Protein AF-A0A1B8YBR6-F1 (afdb_monomer)

Radius of gyration: 15.1 Å; Cα contacts (8 Å, |Δi|>4): 42; chains: 1; bounding box: 38×29×35 Å

Structure (mmCIF, N/CA/C/O backbone):
data_AF-A0A1B8YBR6-F1
#
_entry.id   AF-A0A1B8YBR6-F1
#
loop_
_atom_site.group_PDB
_atom_site.id
_atom_site.type_symbol
_atom_site.label_atom_id
_atom_site.label_alt_id
_atom_site.label_comp_id
_atom_site.label_asym_id
_atom_site.label_entity_id
_atom_site.label_seq_id
_atom_site.pdbx_PDB_ins_code
_atom_site.Cartn_x
_atom_site.Cartn_y
_atom_site.Cartn_z
_atom_site.occupancy
_atom_site.B_iso_or_equiv
_atom_site.auth_seq_id
_atom_site.auth_comp_id
_atom_site.auth_asym_id
_atom_site.auth_atom_id
_atom_site.pdbx_PDB_model_num
ATOM 1 N N . MET A 1 1 ? -15.219 10.587 -22.465 1.00 45.88 1 MET A N 1
ATOM 2 C CA . MET A 1 1 ? -15.641 10.212 -21.102 1.00 45.88 1 MET A CA 1
ATOM 3 C C . MET A 1 1 ? -14.827 11.062 -20.154 1.00 45.88 1 MET A C 1
ATOM 5 O O . MET A 1 1 ? -13.611 10.939 -20.174 1.00 45.88 1 MET A O 1
ATOM 9 N N . GLY A 1 2 ? -15.466 12.012 -19.476 1.00 50.38 2 GLY A N 1
ATOM 10 C CA . GLY A 1 2 ? -14.821 12.847 -18.467 1.00 50.38 2 GLY A CA 1
ATOM 11 C C . GLY A 1 2 ? -15.278 12.347 -17.109 1.00 50.38 2 GLY A C 1
ATOM 12 O O . GLY A 1 2 ? -16.479 12.326 -16.866 1.00 50.38 2 GLY A O 1
ATOM 13 N N . TYR A 1 3 ? -14.340 11.877 -16.302 1.00 50.41 3 TYR A N 1
ATOM 14 C CA . TYR A 1 3 ? -14.572 11.526 -14.906 1.00 50.41 3 TYR A CA 1
ATOM 15 C C . TYR A 1 3 ? -14.331 12.793 -14.085 1.00 50.41 3 TYR A C 1
ATOM 17 O O . TYR A 1 3 ? -13.386 13.539 -14.377 1.00 50.41 3 TYR A O 1
ATOM 25 N N . ASP A 1 4 ? -15.180 13.060 -13.103 1.00 53.94 4 ASP A N 1
ATOM 26 C CA . ASP A 1 4 ? -15.023 14.230 -12.243 1.00 53.94 4 ASP A CA 1
ATOM 27 C C . ASP A 1 4 ? -13.950 13.934 -11.192 1.00 53.94 4 ASP A C 1
ATOM 29 O O . ASP A 1 4 ? -14.202 13.252 -10.205 1.00 53.94 4 ASP A O 1
ATOM 33 N N . THR A 1 5 ? -12.738 14.459 -11.383 1.00 55.50 5 THR A N 1
ATOM 34 C CA . THR A 1 5 ? -11.593 14.228 -10.485 1.00 55.50 5 THR A CA 1
ATOM 35 C C . THR A 1 5 ? -11.793 14.771 -9.065 1.00 55.50 5 THR A C 1
ATOM 37 O O . THR A 1 5 ? -10.922 14.561 -8.222 1.00 55.50 5 THR A O 1
ATOM 40 N N . THR A 1 6 ? -12.874 15.517 -8.804 1.00 56.75 6 THR A N 1
ATOM 41 C CA . THR A 1 6 ? -13.181 16.092 -7.484 1.00 56.75 6 THR A CA 1
ATOM 42 C C . THR A 1 6 ? -14.158 15.252 -6.665 1.00 56.75 6 THR A C 1
ATOM 44 O O . THR A 1 6 ? -14.112 15.305 -5.438 1.00 56.75 6 THR A O 1
ATOM 47 N N . VAL A 1 7 ? -15.009 14.459 -7.324 1.00 55.00 7 VAL A N 1
ATOM 48 C CA . VAL A 1 7 ? -16.039 13.628 -6.674 1.00 55.00 7 VAL A CA 1
ATOM 49 C C . VAL A 1 7 ? -15.767 12.138 -6.886 1.00 55.00 7 VAL A C 1
ATOM 51 O O . VAL A 1 7 ? -16.034 11.318 -6.010 1.00 55.00 7 VAL A O 1
ATOM 54 N N . GLU A 1 8 ? -15.199 11.781 -8.035 1.00 55.28 8 GLU A N 1
ATOM 55 C CA . GLU A 1 8 ? -14.882 10.412 -8.410 1.00 55.28 8 GLU A CA 1
ATOM 56 C C . GLU A 1 8 ? -13.395 10.140 -8.189 1.00 55.28 8 GLU A C 1
ATOM 58 O O . GLU A 1 8 ? -12.509 10.821 -8.718 1.00 55.28 8 GLU A O 1
ATOM 63 N N . VAL A 1 9 ? -13.110 9.079 -7.433 1.00 57.78 9 VAL A N 1
ATOM 64 C CA . VAL A 1 9 ? -11.755 8.541 -7.331 1.00 57.78 9 VAL A CA 1
ATOM 65 C C . VAL A 1 9 ? -11.360 8.013 -8.709 1.00 57.78 9 VAL A C 1
ATOM 67 O O . VAL A 1 9 ? -11.710 6.906 -9.110 1.00 57.78 9 VAL A O 1
ATOM 70 N N . CYS A 1 10 ? -10.621 8.823 -9.460 1.00 66.81 10 CYS A N 1
ATOM 71 C CA . CYS A 1 10 ? -10.004 8.383 -10.702 1.00 66.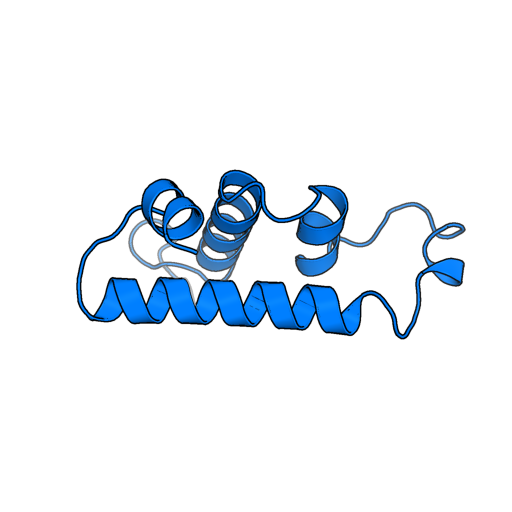81 10 CYS A CA 1
ATOM 72 C C . CYS A 1 10 ? -8.895 7.372 -10.389 1.00 66.81 10 CYS A C 1
ATOM 74 O O . CYS A 1 10 ? -8.262 7.450 -9.335 1.00 66.81 10 CYS A O 1
ATOM 76 N N . GLY A 1 11 ? -8.569 6.479 -11.330 1.00 60.25 11 GLY A N 1
ATOM 77 C CA . GLY A 1 11 ? -7.485 5.500 -11.139 1.00 60.25 11 GLY A CA 1
ATOM 78 C C . GLY A 1 11 ? -6.145 6.130 -10.717 1.00 60.25 11 GLY A C 1
ATOM 79 O O . GLY A 1 11 ? -5.380 5.528 -9.971 1.00 60.25 11 GLY A O 1
ATOM 80 N N . HIS A 1 12 ? -5.889 7.384 -11.110 1.00 64.75 12 HIS A N 1
ATOM 81 C CA . HIS A 1 12 ? -4.737 8.159 -10.638 1.00 64.75 12 HIS A CA 1
ATOM 82 C C . HIS A 1 12 ? -4.830 8.563 -9.154 1.00 64.75 12 HIS A C 1
ATOM 84 O O . HIS A 1 12 ? -3.831 8.499 -8.445 1.00 64.75 12 HIS A O 1
ATOM 90 N N . GLY A 1 13 ? -6.019 8.934 -8.669 1.00 63.97 13 GLY A N 1
ATOM 91 C CA . GLY A 1 13 ? -6.262 9.225 -7.254 1.00 63.97 13 GLY A CA 1
ATOM 92 C C . GLY A 1 13 ? -6.114 7.978 -6.383 1.00 63.97 13 GLY A C 1
ATOM 93 O O . GLY A 1 13 ? -5.502 8.047 -5.323 1.00 63.97 13 GLY A O 1
ATOM 94 N N . PHE A 1 14 ? -6.567 6.820 -6.873 1.00 69.81 14 PHE A N 1
ATOM 95 C CA . PHE A 1 14 ? -6.361 5.538 -6.191 1.00 69.81 14 PHE A CA 1
ATOM 96 C C . PHE A 1 14 ? -4.876 5.196 -6.053 1.00 69.81 14 PHE A C 1
ATOM 98 O O . PHE A 1 14 ? -4.404 4.839 -4.978 1.00 69.81 14 PHE A O 1
ATOM 105 N N . ARG A 1 15 ? -4.115 5.411 -7.129 1.00 71.81 15 ARG A N 1
ATOM 106 C CA . ARG A 1 15 ? -2.663 5.250 -7.125 1.00 71.81 15 ARG A CA 1
ATOM 107 C C . ARG A 1 15 ? -1.980 6.218 -6.152 1.00 71.81 15 ARG A C 1
ATOM 109 O O . ARG A 1 15 ? -1.081 5.820 -5.428 1.00 71.81 15 ARG A O 1
ATOM 116 N N . ALA A 1 16 ? -2.390 7.481 -6.096 1.00 75.62 16 ALA A N 1
ATOM 117 C CA . ALA A 1 16 ? -1.825 8.421 -5.126 1.00 75.62 16 ALA A CA 1
ATOM 118 C C . ALA A 1 16 ? -2.086 7.979 -3.673 1.00 75.62 16 ALA A C 1
ATOM 120 O O . ALA A 1 16 ? -1.177 8.055 -2.850 1.00 75.62 16 ALA A O 1
ATOM 121 N N . MET A 1 17 ? -3.288 7.469 -3.382 1.00 79.19 17 MET A N 1
ATOM 122 C CA . MET A 1 17 ? -3.642 6.951 -2.056 1.00 79.19 17 MET A CA 1
ATOM 123 C C . MET A 1 17 ? -2.806 5.727 -1.663 1.00 79.19 17 MET A C 1
ATOM 125 O O . MET A 1 17 ? -2.258 5.719 -0.565 1.00 79.19 17 MET A O 1
ATOM 129 N N . ASP A 1 18 ? -2.641 4.753 -2.562 1.00 80.19 18 ASP A N 1
ATOM 130 C CA . ASP A 1 18 ? -1.796 3.568 -2.340 1.00 80.19 18 ASP A CA 1
ATOM 131 C C . ASP A 1 18 ? -0.319 3.952 -2.099 1.00 80.19 18 ASP A C 1
ATOM 133 O O . ASP A 1 18 ? 0.327 3.464 -1.175 1.00 80.19 18 ASP A O 1
ATOM 137 N N . CYS A 1 19 ? 0.213 4.932 -2.844 1.00 79.69 19 CYS A N 1
ATOM 138 C CA . CYS A 1 19 ? 1.577 5.438 -2.626 1.00 79.69 19 CYS A CA 1
ATOM 139 C C . CYS A 1 19 ? 1.769 5.992 -1.211 1.00 79.69 19 CYS A C 1
ATOM 141 O O . CYS A 1 19 ? 2.734 5.650 -0.524 1.00 79.69 19 CYS A O 1
ATOM 143 N N . SER A 1 20 ? 0.854 6.870 -0.789 1.00 80.62 20 SER A N 1
ATOM 144 C CA . SER A 1 20 ? 0.906 7.486 0.534 1.00 80.62 20 SER A CA 1
ATOM 145 C C . SER A 1 20 ? 0.757 6.432 1.625 1.00 80.62 20 SER A C 1
ATOM 147 O O . SER A 1 20 ? 1.538 6.437 2.568 1.00 80.62 20 SER A O 1
ATOM 149 N N . ALA A 1 21 ? -0.160 5.479 1.449 1.00 81.62 21 ALA A N 1
ATOM 150 C CA . ALA A 1 21 ? -0.374 4.359 2.357 1.00 81.62 21 ALA A CA 1
ATOM 151 C C . ALA A 1 21 ? 0.879 3.513 2.585 1.00 81.62 21 ALA A C 1
ATOM 153 O O . ALA A 1 21 ? 1.288 3.290 3.727 1.00 81.62 21 ALA A O 1
ATOM 154 N N . LEU A 1 22 ? 1.521 3.085 1.500 1.00 81.44 22 LEU A N 1
ATOM 155 C CA . LEU A 1 22 ? 2.720 2.260 1.567 1.00 81.44 22 LEU A CA 1
ATOM 156 C C . LEU A 1 22 ? 3.900 3.029 2.182 1.00 81.44 22 LEU A C 1
ATOM 158 O O . LEU A 1 22 ? 4.638 2.464 2.986 1.00 81.44 22 LEU A O 1
ATOM 162 N N . ILE A 1 23 ? 4.062 4.321 1.874 1.00 81.94 23 ILE A N 1
ATOM 163 C CA . ILE A 1 23 ? 5.108 5.160 2.487 1.00 81.94 23 ILE A CA 1
ATOM 164 C C . ILE A 1 23 ? 4.844 5.377 3.983 1.00 81.94 23 ILE A C 1
ATOM 166 O O . ILE A 1 23 ? 5.770 5.267 4.787 1.00 81.94 23 ILE A O 1
ATOM 170 N N . GLU A 1 24 ? 3.606 5.695 4.363 1.00 81.25 24 GLU A N 1
ATOM 171 C CA . GLU A 1 24 ? 3.226 5.984 5.751 1.00 81.25 24 GLU A CA 1
ATOM 172 C C . GLU A 1 24 ? 3.255 4.745 6.648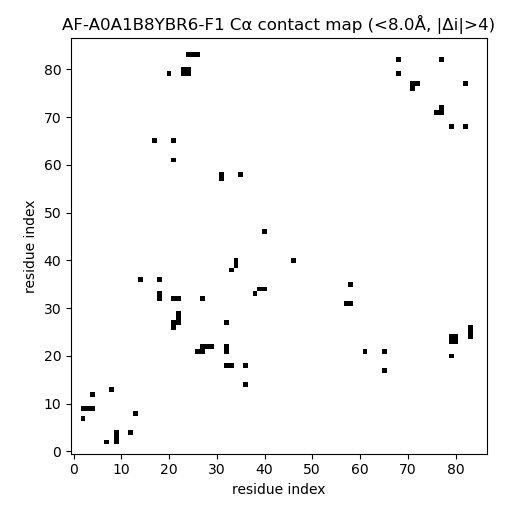 1.00 81.25 24 GLU A C 1
ATOM 174 O O . GLU A 1 24 ? 3.500 4.878 7.846 1.00 81.25 24 GLU A O 1
ATOM 179 N N . SER A 1 25 ? 3.080 3.547 6.081 1.00 80.19 25 SER A N 1
ATOM 180 C CA . SER A 1 25 ? 3.234 2.289 6.821 1.00 80.19 25 SER A CA 1
ATOM 181 C C . SER A 1 25 ? 4.632 2.120 7.433 1.00 80.19 25 SER A C 1
ATOM 183 O O . SER A 1 25 ? 4.792 1.426 8.433 1.00 80.19 25 SER A O 1
ATOM 185 N N . GLY A 1 26 ? 5.662 2.720 6.819 1.00 78.50 26 GLY A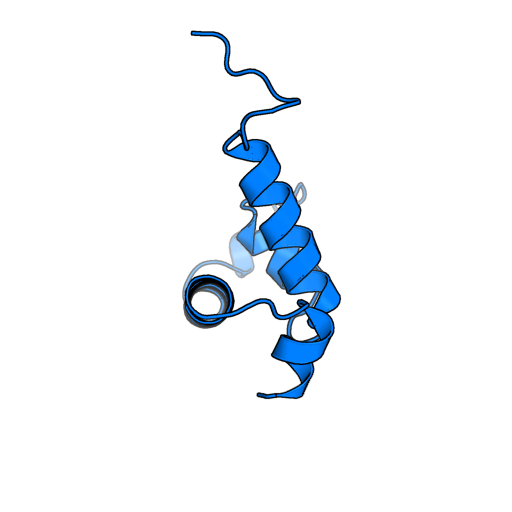 N 1
ATOM 186 C CA . GLY A 1 26 ? 7.062 2.533 7.200 1.00 78.50 26 GLY A CA 1
ATOM 18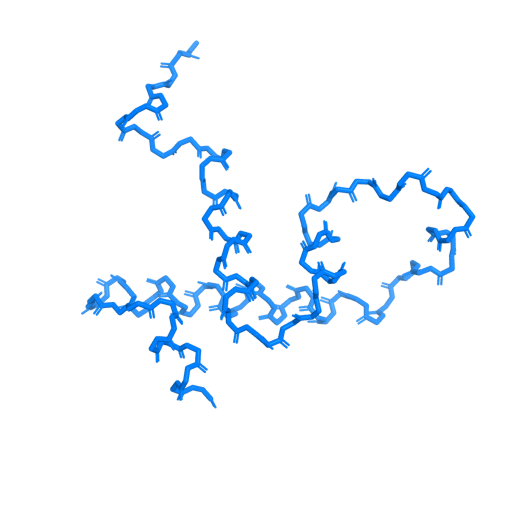7 C C . GLY A 1 26 ? 7.605 1.110 6.992 1.00 78.50 26 GLY A C 1
ATOM 188 O O . GLY A 1 26 ? 8.748 0.853 7.367 1.00 78.50 26 GLY A O 1
ATOM 189 N N . MET A 1 27 ? 6.825 0.196 6.402 1.00 76.56 27 MET A N 1
ATOM 190 C CA . MET A 1 27 ? 7.188 -1.219 6.235 1.00 76.56 27 MET A CA 1
ATOM 191 C C . MET A 1 27 ? 8.086 -1.470 5.018 1.00 76.56 27 MET A C 1
ATOM 193 O O . MET A 1 27 ? 8.807 -2.465 4.982 1.00 76.56 27 MET A O 1
ATOM 197 N N . TRP A 1 28 ? 8.073 -0.560 4.038 1.00 81.50 28 TRP A N 1
ATOM 198 C CA . TRP A 1 28 ? 8.853 -0.668 2.804 1.00 81.50 28 TRP A CA 1
ATOM 199 C C . TRP A 1 28 ? 9.756 0.539 2.594 1.00 81.50 28 TRP A C 1
ATOM 201 O O . TRP A 1 28 ? 9.472 1.659 3.027 1.00 81.50 28 TRP A O 1
ATOM 211 N N . SER A 1 29 ? 10.851 0.320 1.868 1.00 78.94 29 SER A N 1
ATOM 212 C CA . SER A 1 29 ? 11.695 1.423 1.423 1.00 78.94 29 SER A CA 1
ATOM 213 C C . SER A 1 29 ? 10.952 2.285 0.395 1.00 78.94 29 SER A C 1
ATOM 215 O O . SER A 1 29 ? 10.191 1.782 -0.433 1.00 78.94 29 SER A O 1
ATOM 217 N N . ARG A 1 30 ? 11.209 3.599 0.396 1.00 73.62 30 ARG A N 1
ATOM 218 C CA . ARG A 1 30 ? 10.671 4.527 -0.619 1.00 73.62 30 ARG A CA 1
ATOM 219 C C . ARG A 1 30 ? 10.983 4.055 -2.043 1.00 73.62 30 ARG A C 1
ATOM 221 O O . ARG A 1 30 ? 10.142 4.134 -2.930 1.00 73.62 30 ARG A O 1
ATOM 228 N N . ASP A 1 31 ? 12.174 3.504 -2.207 1.00 72.38 31 ASP A N 1
ATOM 229 C CA . ASP A 1 31 ? 12.684 2.890 -3.422 1.00 72.38 31 ASP A CA 1
ATOM 230 C C . ASP A 1 31 ? 11.827 1.708 -3.913 1.00 72.38 31 ASP A C 1
ATOM 232 O O . ASP A 1 31 ? 11.613 1.564 -5.120 1.00 72.38 31 ASP A O 1
ATOM 236 N N . ALA A 1 32 ? 11.312 0.874 -3.007 1.00 73.75 32 ALA A N 1
ATOM 237 C CA . ALA A 1 32 ? 10.403 -0.221 -3.344 1.00 73.75 32 ALA A CA 1
ATOM 238 C C . ALA A 1 32 ? 9.014 0.302 -3.752 1.00 73.75 32 ALA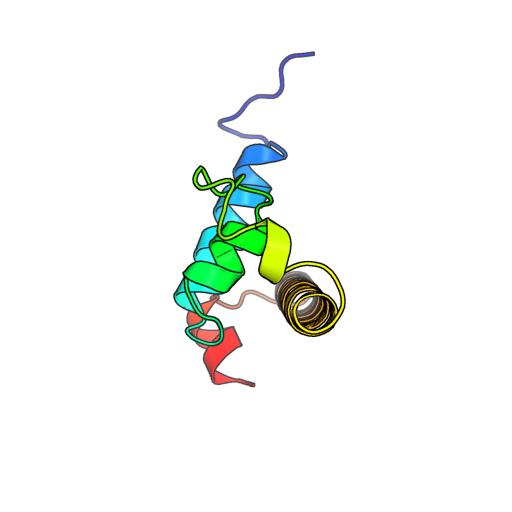 A C 1
ATOM 240 O O . ALA A 1 32 ? 8.462 -0.140 -4.762 1.00 73.75 32 ALA A O 1
ATOM 241 N N . VAL A 1 33 ? 8.485 1.308 -3.041 1.00 76.94 33 VAL A N 1
ATOM 242 C CA . VAL A 1 33 ? 7.182 1.931 -3.354 1.00 76.94 33 VAL A CA 1
ATOM 243 C C . VAL A 1 33 ? 7.198 2.642 -4.710 1.00 76.94 33 VAL A C 1
ATOM 245 O O . VAL A 1 33 ? 6.280 2.477 -5.514 1.00 76.94 33 VAL A O 1
ATOM 248 N N . GLU A 1 34 ? 8.256 3.387 -5.029 1.00 74.25 34 GLU A N 1
ATOM 249 C CA . GLU A 1 34 ? 8.374 4.054 -6.333 1.00 74.25 34 GLU A CA 1
ATOM 250 C C . GLU A 1 34 ? 8.448 3.054 -7.498 1.00 74.25 34 GLU A C 1
ATOM 252 O O . GLU A 1 34 ? 7.849 3.279 -8.557 1.00 74.25 34 GLU A O 1
ATOM 257 N N . ARG A 1 35 ? 9.115 1.914 -7.291 1.00 71.12 35 ARG A N 1
ATOM 258 C CA . ARG A 1 35 ? 9.179 0.826 -8.278 1.00 71.12 35 ARG A CA 1
ATOM 259 C C . ARG A 1 35 ? 7.846 0.091 -8.420 1.00 71.12 35 ARG A C 1
ATOM 261 O O . ARG A 1 35 ? 7.465 -0.224 -9.548 1.00 71.12 35 ARG A O 1
ATOM 268 N N . GLN A 1 36 ? 7.115 -0.132 -7.324 1.00 71.00 36 GLN A N 1
ATOM 269 C CA . GLN A 1 36 ? 5.745 -0.666 -7.348 1.00 71.00 36 GLN A CA 1
ATOM 270 C C . GLN A 1 36 ? 4.827 0.211 -8.207 1.00 71.00 36 GLN A C 1
ATOM 272 O O . GLN A 1 36 ? 4.030 -0.288 -9.003 1.00 71.00 36 GLN A O 1
ATOM 277 N N . MET A 1 37 ? 5.035 1.526 -8.160 1.00 72.31 37 MET A N 1
ATOM 278 C CA . MET A 1 37 ? 4.325 2.469 -9.015 1.00 72.31 37 MET A CA 1
ATOM 279 C C . MET A 1 37 ? 4.692 2.400 -10.494 1.00 72.31 37 MET A C 1
ATOM 281 O O . MET A 1 37 ? 4.159 3.170 -11.292 1.00 72.31 37 MET A O 1
ATOM 285 N N . SER A 1 38 ? 5.564 1.486 -10.920 1.00 64.19 38 SER A N 1
ATOM 286 C CA . SER A 1 38 ? 6.056 1.441 -12.300 1.00 64.19 38 SER A CA 1
ATOM 287 C C . SER A 1 38 ? 6.585 2.808 -12.758 1.00 64.19 38 SER A C 1
ATOM 289 O O . SER A 1 38 ? 6.524 3.138 -13.946 1.00 64.19 38 SER A O 1
ATOM 291 N N . HIS A 1 39 ? 7.062 3.646 -11.825 1.00 65.25 39 HIS A N 1
ATOM 292 C CA . HIS A 1 39 ? 7.840 4.810 -12.212 1.00 65.25 39 HIS A CA 1
ATOM 293 C C . HIS A 1 39 ? 9.120 4.267 -12.829 1.00 65.25 39 HIS A C 1
ATOM 295 O O . HIS A 1 39 ? 9.888 3.566 -12.175 1.00 65.25 39 HIS A O 1
ATOM 301 N N . GLN A 1 40 ? 9.303 4.517 -14.126 1.00 49.34 40 GLN A N 1
AT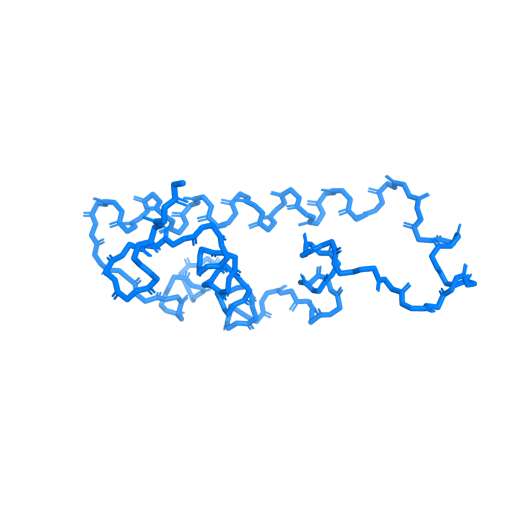OM 302 C CA . GLN A 1 40 ? 10.517 4.098 -14.803 1.00 49.34 40 GLN A CA 1
ATOM 303 C C . GLN A 1 40 ? 11.706 4.762 -14.117 1.00 49.34 40 GLN A C 1
ATOM 305 O O . GLN A 1 40 ? 11.798 5.993 -14.070 1.00 49.34 40 GLN A O 1
ATOM 310 N N . GLU A 1 41 ? 12.625 3.943 -13.607 1.00 51.72 41 GLU A N 1
ATOM 311 C CA . GLU A 1 41 ? 13.940 4.431 -13.227 1.00 51.72 41 GLU A CA 1
ATOM 312 C C . GLU A 1 41 ? 14.558 5.135 -14.435 1.00 51.72 41 GLU A C 1
ATOM 314 O O . GLU A 1 41 ? 14.725 4.554 -15.505 1.00 51.72 41 GLU A O 1
ATOM 319 N N . ARG A 1 42 ? 14.934 6.403 -14.263 1.00 51.62 42 ARG A N 1
ATOM 320 C CA . ARG A 1 42 ? 15.572 7.196 -15.324 1.00 51.62 42 ARG A CA 1
ATOM 321 C C . ARG A 1 42 ? 16.983 6.712 -15.684 1.00 51.62 42 ARG A C 1
ATOM 323 O O . ARG A 1 42 ? 17.577 7.253 -16.613 1.00 51.62 42 ARG A O 1
ATOM 330 N N . ASN A 1 43 ? 17.536 5.737 -14.960 1.00 54.19 43 ASN A N 1
ATOM 331 C CA . ASN A 1 43 ? 18.931 5.326 -15.076 1.00 54.19 43 ASN A CA 1
ATOM 332 C C . ASN A 1 43 ? 19.049 3.906 -15.659 1.00 54.19 43 ASN A C 1
ATOM 334 O O . ASN A 1 43 ? 19.045 2.909 -14.943 1.00 54.19 43 ASN A O 1
ATOM 338 N N . ASN A 1 44 ? 19.186 3.829 -16.987 1.00 52.62 44 ASN A N 1
ATOM 339 C CA . ASN A 1 44 ? 19.170 2.582 -17.770 1.00 52.62 44 ASN A CA 1
ATOM 340 C C . ASN A 1 44 ? 20.239 1.542 -17.372 1.00 52.62 44 ASN A C 1
ATOM 342 O O . ASN A 1 44 ? 20.101 0.369 -17.705 1.00 52.62 44 ASN A O 1
ATOM 346 N N . VAL A 1 45 ? 21.305 1.949 -16.677 1.00 56.00 45 VAL A N 1
ATOM 347 C CA . VAL A 1 45 ? 22.393 1.050 -16.252 1.00 56.00 45 VAL A CA 1
ATOM 348 C C . VAL A 1 45 ? 22.017 0.248 -14.999 1.00 56.00 45 VAL A C 1
ATOM 350 O O . VAL A 1 45 ? 22.456 -0.888 -14.856 1.00 56.00 45 VAL A O 1
ATOM 353 N N . HIS A 1 46 ? 21.180 0.805 -14.114 1.00 50.50 46 HIS A N 1
ATOM 354 C CA . HIS A 1 46 ? 20.783 0.148 -12.861 1.00 50.50 46 HIS A CA 1
ATOM 355 C C . HIS A 1 46 ? 19.614 -0.824 -13.076 1.00 50.50 46 HIS A C 1
ATOM 357 O O . HIS A 1 46 ? 19.620 -1.928 -12.533 1.00 50.50 46 HIS A O 1
ATOM 363 N N . ALA A 1 47 ? 18.685 -0.460 -13.967 1.00 50.19 47 ALA A N 1
ATOM 364 C CA . ALA A 1 47 ? 17.554 -1.295 -14.357 1.00 50.19 47 ALA A CA 1
ATOM 365 C C . ALA A 1 47 ? 18.001 -2.703 -14.798 1.00 50.19 47 ALA A C 1
ATOM 367 O O . ALA A 1 47 ? 17.470 -3.696 -14.315 1.00 50.19 47 ALA A O 1
ATOM 368 N N . ALA A 1 48 ? 19.057 -2.809 -15.615 1.00 48.38 48 ALA A N 1
ATOM 369 C CA . ALA A 1 48 ? 19.541 -4.080 -16.164 1.00 48.38 48 ALA A CA 1
ATOM 370 C C . ALA A 1 48 ? 19.964 -5.136 -15.116 1.00 48.38 48 ALA A C 1
ATOM 372 O O . ALA A 1 48 ? 19.943 -6.323 -15.434 1.00 48.38 48 ALA A O 1
ATOM 373 N N . TYR A 1 49 ? 20.326 -4.736 -13.891 1.00 50.34 49 TYR A N 1
ATOM 374 C CA . TYR A 1 49 ? 20.775 -5.649 -12.826 1.00 50.34 49 TYR A CA 1
ATOM 375 C C . TYR A 1 49 ? 19.669 -6.052 -11.833 1.00 50.34 49 TYR A C 1
ATOM 377 O O . TYR A 1 49 ? 19.835 -7.019 -11.098 1.00 50.34 49 TYR A O 1
ATOM 385 N N . ILE A 1 50 ? 18.537 -5.343 -11.823 1.00 54.72 50 ILE A N 1
ATOM 386 C CA . ILE A 1 50 ? 17.455 -5.465 -10.821 1.00 54.72 50 ILE A CA 1
ATOM 387 C C . ILE A 1 50 ? 16.341 -6.435 -11.285 1.00 54.72 50 ILE A C 1
ATOM 389 O O . ILE A 1 50 ? 15.398 -6.762 -10.569 1.00 54.72 50 ILE A O 1
ATOM 393 N N . HIS A 1 51 ? 16.409 -6.935 -12.516 1.00 53.75 51 HIS A N 1
ATOM 394 C CA . HIS A 1 51 ? 15.331 -7.702 -13.132 1.00 53.75 51 HIS A CA 1
ATOM 395 C C . HIS A 1 51 ? 15.471 -9.216 -12.885 1.00 53.75 51 HIS A C 1
ATOM 397 O O . HIS A 1 51 ? 16.211 -9.874 -13.603 1.00 53.75 51 HIS A O 1
ATOM 403 N N . LEU A 1 52 ? 14.731 -9.791 -11.924 1.00 50.31 52 LEU A N 1
ATOM 404 C CA . LEU A 1 52 ? 13.611 -10.705 -12.251 1.00 50.31 52 LEU A CA 1
ATOM 405 C C . LEU A 1 52 ? 12.937 -11.362 -11.033 1.00 50.31 52 LEU A C 1
ATOM 407 O O . LEU A 1 52 ? 11.741 -11.618 -11.119 1.00 50.31 52 LEU A O 1
ATOM 411 N N . ALA A 1 53 ? 13.649 -11.651 -9.938 1.00 49.38 53 ALA A N 1
ATOM 412 C CA . ALA A 1 53 ? 13.127 -12.558 -8.901 1.00 49.38 53 ALA A CA 1
ATOM 413 C C . ALA A 1 53 ? 12.887 -11.902 -7.529 1.00 49.38 53 ALA A C 1
ATOM 415 O O . ALA A 1 53 ? 11.773 -11.981 -7.024 1.00 49.38 53 ALA A O 1
ATOM 416 N N . GLU A 1 54 ? 13.867 -11.196 -6.953 1.00 51.53 54 GLU A N 1
ATOM 417 C CA . GLU A 1 54 ? 13.772 -10.709 -5.558 1.00 51.53 54 GLU A CA 1
ATOM 418 C C . GLU A 1 54 ? 12.643 -9.697 -5.322 1.00 51.53 54 GLU A C 1
ATOM 420 O O . GLU A 1 54 ? 12.039 -9.660 -4.257 1.00 51.53 54 GLU A O 1
ATOM 425 N N . HIS A 1 55 ? 12.298 -8.900 -6.330 1.00 61.75 55 HIS A N 1
ATOM 426 C CA . HIS A 1 55 ? 11.323 -7.820 -6.153 1.00 61.75 55 HIS A CA 1
ATOM 427 C C . HIS A 1 55 ? 9.880 -8.236 -6.435 1.00 61.75 55 HIS A C 1
ATOM 429 O O . HIS A 1 55 ? 8.968 -7.444 -6.220 1.00 61.75 55 HIS A O 1
ATOM 435 N N . PHE A 1 56 ? 9.635 -9.432 -6.979 1.00 67.56 56 PHE A N 1
ATOM 436 C CA . PHE A 1 56 ? 8.259 -9.875 -7.215 1.00 67.56 56 PHE A CA 1
ATOM 437 C C . PHE A 1 56 ? 7.557 -10.225 -5.902 1.00 67.56 56 PHE A C 1
ATOM 439 O O . PHE A 1 56 ? 6.394 -9.862 -5.717 1.00 67.56 56 PHE A O 1
ATOM 446 N N . ASP A 1 57 ? 8.285 -10.856 -4.986 1.00 75.19 57 ASP A N 1
ATOM 447 C CA . ASP A 1 57 ? 7.767 -11.238 -3.677 1.00 75.19 57 ASP A CA 1
ATOM 448 C C . ASP A 1 57 ? 7.467 -9.995 -2.833 1.00 75.19 57 ASP A C 1
ATOM 450 O O . ASP A 1 57 ? 6.373 -9.874 -2.289 1.00 75.19 57 ASP A O 1
ATOM 454 N N . GLU A 1 58 ? 8.370 -9.008 -2.825 1.00 75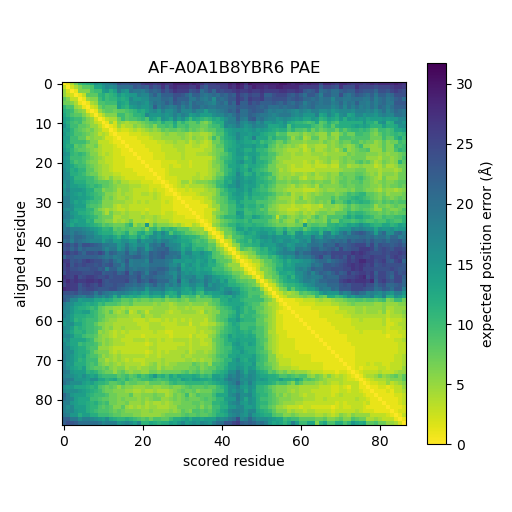.25 58 GLU A N 1
ATOM 455 C CA . GLU A 1 58 ? 8.151 -7.729 -2.135 1.00 75.25 58 GLU A CA 1
ATOM 456 C C . GLU A 1 58 ? 6.918 -6.989 -2.683 1.00 75.25 58 GLU A C 1
ATOM 458 O O . GLU A 1 58 ? 6.052 -6.578 -1.913 1.00 75.25 58 GLU A O 1
ATOM 463 N N . ARG A 1 59 ? 6.761 -6.907 -4.013 1.00 76.69 59 ARG A N 1
ATOM 464 C CA . ARG A 1 59 ? 5.564 -6.309 -4.636 1.00 76.69 59 ARG A CA 1
ATOM 465 C C . ARG A 1 59 ? 4.279 -7.068 -4.309 1.00 76.69 59 ARG A C 1
ATOM 467 O O . ARG A 1 59 ? 3.232 -6.449 -4.131 1.00 76.69 59 ARG A O 1
ATOM 474 N N . SER A 1 60 ? 4.349 -8.395 -4.239 1.00 81.25 60 SER A N 1
ATOM 475 C CA . SER A 1 60 ? 3.198 -9.234 -3.888 1.00 81.25 60 SER A CA 1
ATOM 476 C C . SER A 1 60 ? 2.775 -9.007 -2.438 1.00 81.25 60 SER A C 1
ATOM 478 O O . SER A 1 60 ? 1.584 -8.874 -2.169 1.00 81.25 60 SER A O 1
ATOM 480 N N . LEU A 1 61 ? 3.737 -8.872 -1.520 1.00 84.44 61 LEU A N 1
ATOM 481 C CA . LEU A 1 61 ? 3.475 -8.527 -0.121 1.00 84.44 61 LEU A CA 1
ATOM 482 C C . LEU A 1 61 ? 2.863 -7.127 0.020 1.00 84.44 61 LEU A C 1
ATOM 484 O O . LEU A 1 61 ? 1.914 -6.960 0.780 1.00 84.44 61 LEU A O 1
ATOM 488 N N . MET A 1 62 ? 3.353 -6.141 -0.739 1.00 84.69 62 MET A N 1
ATOM 489 C CA . MET A 1 62 ? 2.794 -4.780 -0.750 1.00 84.69 62 MET A CA 1
ATOM 490 C C . MET A 1 62 ? 1.335 -4.765 -1.219 1.00 84.69 62 MET A C 1
ATOM 492 O O . MET A 1 62 ? 0.485 -4.148 -0.582 1.00 84.69 62 MET A O 1
ATOM 496 N N . LEU A 1 63 ? 1.030 -5.479 -2.308 1.00 84.94 63 LEU A N 1
ATOM 497 C CA . LEU A 1 63 ? -0.335 -5.586 -2.829 1.00 84.94 63 LEU A CA 1
ATOM 498 C C . LEU A 1 63 ? -1.265 -6.336 -1.877 1.00 84.94 63 LEU A C 1
ATOM 500 O O . LEU A 1 63 ? -2.417 -5.935 -1.727 1.00 84.94 63 LEU A O 1
ATOM 504 N N . GLN A 1 64 ? -0.777 -7.401 -1.238 1.00 87.38 64 GLN A N 1
ATOM 505 C CA . GLN A 1 64 ? -1.569 -8.143 -0.263 1.00 87.38 64 GLN A CA 1
ATOM 506 C C . GLN A 1 64 ? -1.881 -7.277 0.957 1.00 87.38 64 GLN A C 1
ATOM 508 O O . GLN A 1 64 ? -3.033 -7.198 1.362 1.00 87.38 64 GLN A O 1
ATOM 513 N N . TRP A 1 65 ? -0.891 -6.558 1.485 1.00 88.88 65 TRP A N 1
ATOM 514 C CA . TRP A 1 65 ? -1.111 -5.648 2.606 1.00 88.88 65 TRP A CA 1
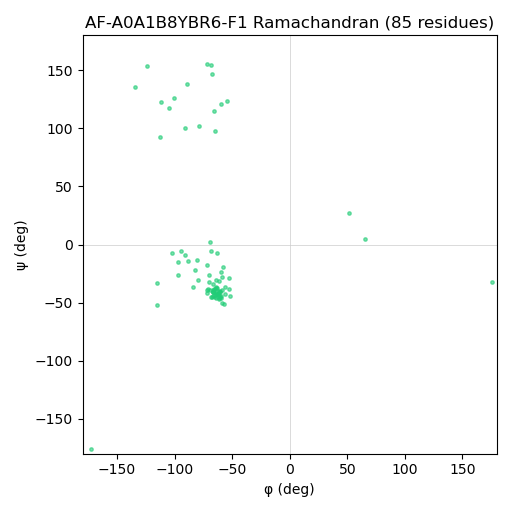ATOM 515 C C . TRP A 1 65 ? -2.111 -4.538 2.267 1.00 88.88 65 TRP A C 1
ATOM 517 O O . TRP A 1 65 ? -2.971 -4.205 3.082 1.00 88.88 65 TRP A O 1
ATOM 527 N N . TRP A 1 66 ? -2.038 -3.986 1.051 1.00 86.00 66 TRP A N 1
ATOM 528 C CA . TRP A 1 66 ? -3.013 -3.004 0.581 1.00 86.00 66 TRP A CA 1
ATOM 529 C C . TRP A 1 66 ? -4.423 -3.599 0.484 1.00 86.00 66 TRP A C 1
ATOM 531 O O . TRP A 1 66 ? -5.387 -2.965 0.912 1.00 86.00 66 TRP A O 1
ATOM 541 N N . ALA A 1 67 ? -4.556 -4.828 -0.022 1.00 88.75 67 ALA A N 1
ATOM 542 C CA . ALA A 1 67 ? -5.834 -5.536 -0.046 1.00 88.75 67 ALA A CA 1
ATOM 543 C C . ALA A 1 67 ? -6.387 -5.754 1.372 1.00 88.75 67 ALA A C 1
ATOM 545 O O . ALA A 1 67 ? -7.548 -5.437 1.624 1.00 88.75 67 ALA A O 1
ATOM 546 N N . ASP A 1 68 ? -5.543 -6.181 2.313 1.00 89.00 68 ASP A N 1
ATOM 547 C CA . ASP A 1 68 ? -5.932 -6.392 3.709 1.00 89.00 68 ASP A CA 1
ATOM 548 C C . ASP A 1 68 ? -6.386 -5.074 4.370 1.00 89.00 68 ASP A C 1
ATOM 550 O O . ASP A 1 68 ? -7.386 -5.044 5.091 1.00 89.00 68 ASP A O 1
ATOM 554 N N . TYR A 1 69 ? -5.706 -3.954 4.086 1.00 86.81 69 TYR A N 1
ATOM 555 C CA . TYR A 1 69 ? -6.118 -2.623 4.548 1.00 86.81 69 TYR A CA 1
ATOM 556 C C . TYR A 1 69 ? -7.514 -2.246 4.031 1.00 86.81 69 TYR A C 1
ATOM 558 O O . TYR A 1 69 ? -8.345 -1.728 4.789 1.00 86.81 69 TYR A O 1
ATOM 566 N N . LEU A 1 70 ? -7.789 -2.504 2.749 1.00 87.94 70 LEU A N 1
ATOM 567 C CA . LEU A 1 70 ? -9.095 -2.242 2.143 1.00 87.94 70 LEU A CA 1
ATOM 568 C C . LEU A 1 70 ? -10.186 -3.141 2.734 1.00 87.94 70 LEU A C 1
ATOM 570 O O . LEU A 1 70 ? -11.275 -2.648 3.025 1.00 87.94 70 LEU A O 1
ATOM 574 N N . ASP A 1 71 ? -9.892 -4.417 2.976 1.00 89.56 71 ASP A N 1
ATOM 575 C CA . ASP A 1 71 ? -10.831 -5.367 3.582 1.00 89.56 71 ASP A CA 1
ATOM 576 C C . ASP A 1 71 ? -11.194 -4.979 5.021 1.00 89.56 71 ASP A C 1
ATOM 578 O O . ASP A 1 71 ? -12.357 -5.083 5.435 1.00 89.56 71 ASP A O 1
ATOM 582 N N . VAL A 1 72 ? -10.233 -4.464 5.794 1.00 87.69 72 VAL A N 1
ATOM 583 C CA . VAL A 1 72 ? -10.528 -3.911 7.123 1.00 87.69 72 VAL A CA 1
ATOM 584 C C . VAL A 1 72 ? -11.386 -2.650 7.009 1.00 87.69 72 VAL A C 1
ATOM 586 O O . VAL A 1 72 ? -12.350 -2.511 7.766 1.00 87.69 72 VAL A O 1
ATOM 589 N N . ASN A 1 73 ? -11.103 -1.772 6.041 1.00 86.38 73 ASN A N 1
ATOM 590 C CA . ASN A 1 73 ? -11.897 -0.558 5.823 1.00 86.38 73 ASN A CA 1
ATOM 591 C C . ASN A 1 73 ? -13.287 -0.805 5.218 1.00 86.38 73 ASN A C 1
ATOM 593 O O . ASN A 1 73 ? -14.174 0.043 5.303 1.00 86.38 73 ASN A O 1
ATOM 597 N N . HIS A 1 74 ? -13.510 -1.974 4.627 1.00 87.19 74 HIS A N 1
ATOM 598 C CA . HIS A 1 74 ? -14.840 -2.391 4.204 1.00 87.19 74 HIS A CA 1
ATOM 599 C C . HIS A 1 74 ? -15.743 -2.712 5.411 1.00 87.19 74 HIS A C 1
ATOM 601 O O . HIS A 1 74 ? -16.952 -2.491 5.366 1.00 87.19 74 HIS A O 1
ATOM 607 N N . ASN A 1 75 ? -15.163 -3.221 6.504 1.00 85.12 75 ASN A N 1
ATOM 608 C CA . ASN A 1 75 ? -15.897 -3.685 7.689 1.00 85.12 75 ASN A CA 1
ATOM 609 C C . ASN A 1 75 ? -15.877 -2.690 8.868 1.00 85.12 75 ASN A C 1
ATOM 611 O O . ASN A 1 75 ? -16.564 -2.898 9.870 1.00 85.12 75 ASN A O 1
ATOM 615 N N . GLY A 1 76 ? -15.103 -1.611 8.767 1.00 85.00 76 GLY A N 1
ATOM 616 C CA . GLY A 1 76 ? -14.954 -0.562 9.775 1.00 85.00 76 GLY A CA 1
ATOM 617 C C . GLY A 1 76 ? -14.119 0.590 9.222 1.00 85.00 76 GLY A C 1
ATOM 618 O O . GLY A 1 76 ? -13.756 0.570 8.062 1.00 85.00 76 GLY A O 1
ATOM 619 N N . VAL A 1 77 ? -13.803 1.608 10.019 1.00 87.25 77 VAL A N 1
ATOM 620 C CA . VAL A 1 77 ? -12.887 2.679 9.584 1.00 87.25 77 VAL A CA 1
ATOM 621 C C . VAL A 1 77 ? -11.606 2.565 10.395 1.00 87.25 77 VAL A C 1
ATOM 623 O O . VAL A 1 77 ? -11.662 2.599 11.625 1.00 87.25 77 VAL A O 1
ATOM 626 N N . ILE A 1 78 ? -10.467 2.419 9.716 1.00 87.38 78 ILE A N 1
ATOM 627 C CA . ILE A 1 78 ? -9.141 2.417 10.341 1.00 87.38 78 ILE A CA 1
ATOM 628 C C . ILE A 1 78 ? -8.178 3.297 9.544 1.00 87.38 78 ILE A C 1
ATOM 630 O O . ILE A 1 78 ? -8.119 3.247 8.310 1.00 87.38 78 ILE A O 1
ATOM 634 N N . SER A 1 79 ? -7.405 4.120 10.249 1.00 84.94 79 SER A N 1
ATOM 635 C CA . SER A 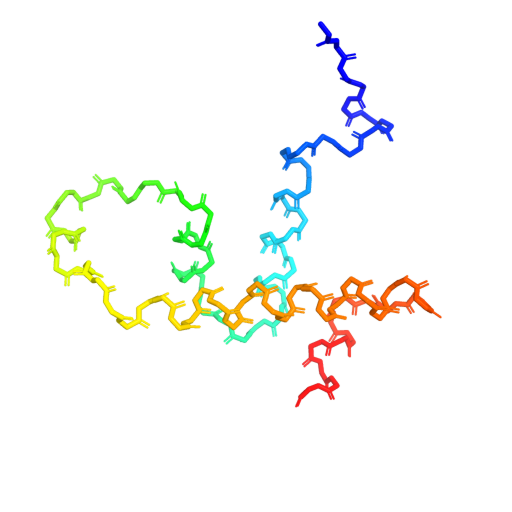1 79 ? -6.354 4.893 9.591 1.00 84.94 79 SER A CA 1
ATOM 636 C C . SER A 1 79 ? -5.193 3.990 9.166 1.00 84.94 79 SER A C 1
ATOM 638 O O . SER A 1 79 ? -4.949 2.933 9.747 1.00 84.94 79 SER A O 1
ATOM 640 N N . LEU A 1 80 ? -4.449 4.422 8.149 1.00 80.50 80 LEU A N 1
ATOM 641 C CA . LEU A 1 80 ? -3.268 3.712 7.650 1.00 80.50 80 LEU A CA 1
ATOM 642 C C . LEU A 1 80 ? -2.226 3.469 8.744 1.00 80.50 80 LEU A C 1
ATOM 644 O O . LEU A 1 80 ? -1.698 2.368 8.869 1.00 80.50 80 LEU A O 1
ATOM 648 N N . PHE A 1 81 ? -1.991 4.482 9.577 1.00 80.06 81 PHE A N 1
ATOM 649 C CA . PHE A 1 81 ? -1.072 4.406 10.706 1.00 80.06 81 PHE A CA 1
ATOM 650 C C . PHE A 1 81 ? -1.501 3.352 11.735 1.00 80.06 81 PHE A C 1
ATOM 652 O O . PHE A 1 81 ? -0.694 2.531 12.162 1.00 80.06 81 PHE A O 1
ATOM 659 N N . GLU A 1 82 ? -2.781 3.339 12.113 1.00 82.38 82 GLU A N 1
ATOM 660 C CA . GLU A 1 82 ? -3.305 2.353 13.064 1.00 82.38 82 GLU A CA 1
ATOM 661 C C . GLU A 1 82 ? -3.292 0.934 12.495 1.00 82.38 82 GLU A C 1
ATOM 663 O O . GLU A 1 82 ? -3.089 -0.019 13.245 1.00 82.38 82 GLU A O 1
ATOM 668 N N . PHE A 1 83 ? -3.516 0.776 11.188 1.00 85.44 83 PHE A N 1
ATOM 669 C CA . PHE A 1 83 ? -3.438 -0.525 10.530 1.00 85.44 83 PHE A CA 1
ATOM 670 C C . PHE A 1 83 ? -1.997 -1.046 10.483 1.00 85.44 83 PHE A C 1
ATOM 672 O O . PHE A 1 83 ? -1.755 -2.189 10.864 1.00 85.44 83 PHE A O 1
ATOM 679 N N . ALA A 1 84 ? -1.034 -0.191 10.126 1.00 82.12 84 ALA A N 1
ATOM 680 C CA . ALA A 1 84 ? 0.386 -0.539 10.094 1.00 82.12 84 ALA A CA 1
ATOM 681 C C . ALA A 1 84 ? 0.942 -0.950 11.470 1.00 82.12 84 ALA A C 1
ATOM 683 O O . ALA A 1 84 ? 1.829 -1.789 11.539 1.00 82.12 84 ALA A O 1
ATOM 684 N N . GLN A 1 85 ? 0.413 -0.399 12.570 1.00 80.50 85 GLN A N 1
ATOM 685 C CA . GLN A 1 85 ? 0.825 -0.771 13.932 1.00 80.50 85 GLN A CA 1
ATOM 686 C C . GLN A 1 85 ? 0.189 -2.063 14.469 1.00 80.50 85 GLN A C 1
ATOM 688 O O . GLN A 1 85 ? 0.598 -2.544 15.527 1.00 80.50 85 GLN A O 1
ATOM 693 N N . LYS A 1 86 ? -0.852 -2.588 13.813 1.00 75.00 86 LYS A N 1
ATOM 694 C CA . LYS A 1 86 ? -1.573 -3.791 14.264 1.00 75.00 86 LYS A CA 1
ATOM 695 C C . LYS A 1 86 ? -0.987 -5.100 13.735 1.00 75.00 86 LYS A C 1
ATOM 697 O O . LYS A 1 86 ? -1.380 -6.154 14.235 1.00 75.00 86 LYS A O 1
ATOM 702 N N . ILE A 1 87 ? -0.117 -5.023 12.733 1.00 64.06 87 ILE A N 1
ATOM 703 C CA . ILE A 1 87 ? 0.591 -6.148 12.107 1.00 64.06 87 ILE A CA 1
ATOM 704 C C . ILE A 1 87 ? 1.975 -6.262 12.745 1.00 64.06 87 ILE A C 1
ATOM 706 O O . ILE A 1 87 ? 2.389 -7.410 13.017 1.00 64.06 87 ILE A O 1
#

Mean predicted aligned error: 10.31 Å

pLDDT: mean 71.29, std 13.53, range [45.88, 89.56]

InterPro domains:
  IPR002048 EF-hand domain [PS50222] (58-87)
  IPR018247 EF-Hand 1, calcium-binding site [PS00018] (71-83)
  IPR050808 Phage Integrase [PTHR30629] (1-72)

Secondary structure (DSSP, 8-state):
----TTTS--HHHHHHHHHHHHHHT-SS-HHHHHHHTT---S-HHHHHHH-SSHHHHHHHHHHHHHHHHHHHHHHS---HHHHHTT-

Sequence (87 aa):
MGYDTTVEVCGHGFRAMDCSALIESGMWSRDAVERQMSHQERNNVHAAYIHLAEHFDERSLMLQWWADYLDVNHNGVISLFEFAQKI

Foldseek 3Di:
DDDDVVPDCDPVNVLVVLLCLLVLLVPDDNVLSCVLSVPDDPDPVVVVVPDDPPNVVVSVVSVVLVVVQVVVCVVHDDDSNRSSVVD

Solvent-accessible surface area (backbone atoms only — not comparable to full-atom values): 5463 Å² total; per-residue (Å²): 140,85,78,54,78,89,82,43,83,40,75,68,54,51,50,52,51,53,52,50,44,51,56,66,41,64,82,54,55,68,72,55,55,46,50,70,66,63,52,76,74,90,48,74,79,59,56,75,77,69,75,80,63,81,62,52,59,56,50,50,52,54,53,48,53,52,49,51,53,51,57,49,47,72,78,45,88,72,55,59,62,61,54,49,72,72,112

Organism: NCBI:txid1851568